Protein AF-A0A1Y3KQ36-F1 (afdb_monomer)

pLDDT: mean 95.03, std 6.54, range [63.94, 98.5]

Secondary structure (DSSP, 8-state):
--HHHHHHHHHHHHHHS--HHHHHHHHHHHHHHHHTTSS-HHHHHHHHHHHHHHHHHHHHT-

Mean predicted aligned error: 2.61 Å

Sequence (62 aa):
MSPHVLIGEAIAQLEQRYTLRADKRLEALIVNHFTAGALDSDEFKHYCERARRVAERHKEAA

Foldseek 3Di:
DQLCVVLVVLLVVCLVPPDPVSLVVSVVSLVVCVVVVSDDPVRSVVSVVSSVVSVVVVVVVD

Radius of gyration: 11.34 Å; Cα contacts (8 Å, |Δi|>4): 40; chains: 1; bounding box: 25×16×32 Å

Nearest PDB structures (foldseek):
  7pi9-assembly1_S  TM=8.084E-01  e=1.334E+00  Mycoplasmoides pneumoniae M129
  8p6p-assembly1_S  TM=7.754E-01  e=1.706E+00  Mycoplasmoides pneumoniae M129
  7pir-assembly1_S  TM=8.072E-01  e=3.160E+00  Mycoplasmoides pneumoniae M129
  7pis-assembly1_S  TM=8.065E-01  e=4.865E+00  Mycoplasmoides pneumoniae M129
  2gsc-assembly1_C  TM=5.987E-01  e=8.473E+00  Xanthomonas campestris pv. campestris

Solvent-accessible surface area (backbone atoms only — not comparable to full-atom values): 3602 Å² total; per-residue (Å²): 132,59,64,69,56,58,53,50,51,50,49,53,49,38,68,76,53,75,44,77,69,56,51,56,49,46,53,51,51,53,52,51,36,36,76,69,67,70,35,56,74,66,57,44,50,52,52,54,54,50,54,50,53,50,56,52,56,49,62,79,74,106

Structure (mmCIF, N/CA/C/O backbone):
data_AF-A0A1Y3KQ36-F1
#
_entry.id   AF-A0A1Y3KQ36-F1
#
loop_
_atom_site.group_PDB
_atom_site.id
_atom_site.type_symbol
_atom_site.label_atom_id
_atom_site.label_alt_id
_atom_site.label_comp_id
_atom_site.label_asym_id
_atom_site.label_entity_id
_atom_site.label_seq_id
_atom_site.pdbx_PDB_ins_code
_atom_site.Cartn_x
_atom_site.Cartn_y
_atom_site.Cartn_z
_atom_site.occupancy
_atom_site.B_iso_or_equiv
_atom_site.auth_seq_id
_atom_site.auth_comp_id
_atom_site.auth_asym_id
_atom_site.auth_atom_id
_atom_site.pdbx_PDB_model_num
ATOM 1 N N . MET A 1 1 ? 0.218 9.760 -14.873 1.00 73.56 1 MET A N 1
ATOM 2 C CA . MET A 1 1 ? 0.389 10.325 -13.515 1.00 73.56 1 MET A CA 1
ATOM 3 C C . MET A 1 1 ? 1.563 9.607 -12.867 1.00 73.56 1 M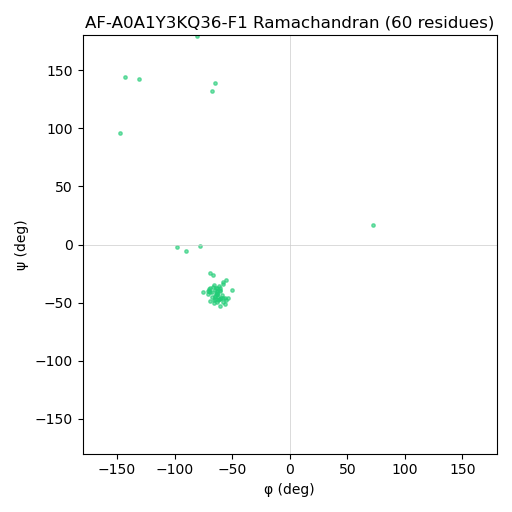ET A C 1
ATOM 5 O O . MET A 1 1 ? 1.713 8.422 -13.134 1.00 73.56 1 MET A O 1
ATOM 9 N N . SER A 1 2 ? 2.416 10.299 -12.108 1.00 92.81 2 SER A N 1
ATOM 10 C CA . SER A 1 2 ? 3.577 9.665 -11.460 1.00 92.81 2 SER A CA 1
ATOM 11 C C . SER A 1 2 ? 3.122 8.641 -10.400 1.00 92.81 2 SER A C 1
ATOM 13 O O . SER A 1 2 ? 2.182 8.957 -9.663 1.00 92.81 2 SER A O 1
ATOM 15 N N . PRO A 1 3 ? 3.763 7.458 -10.284 1.00 94.00 3 PRO A N 1
ATOM 16 C CA . PRO A 1 3 ? 3.481 6.476 -9.229 1.00 94.00 3 PRO A CA 1
ATOM 17 C C . PRO A 1 3 ? 3.473 7.096 -7.827 1.00 94.00 3 PRO A C 1
ATOM 19 O O . PRO A 1 3 ? 2.587 6.809 -7.025 1.00 94.00 3 PRO A O 1
ATOM 22 N N . HIS A 1 4 ? 4.396 8.025 -7.561 1.00 96.75 4 HIS A N 1
ATOM 23 C CA . HIS A 1 4 ? 4.507 8.712 -6.272 1.00 96.75 4 HIS A CA 1
ATOM 24 C C . HIS A 1 4 ? 3.274 9.550 -5.931 1.00 96.75 4 HIS A C 1
ATOM 26 O O . HIS A 1 4 ? 2.865 9.600 -4.772 1.00 96.75 4 HIS A O 1
ATOM 32 N N . VAL A 1 5 ? 2.672 10.191 -6.937 1.00 97.44 5 VAL A N 1
ATOM 33 C CA . VAL A 1 5 ? 1.449 10.987 -6.761 1.00 97.44 5 VAL A CA 1
ATOM 34 C C . VAL A 1 5 ? 0.276 10.063 -6.455 1.00 97.44 5 VAL A C 1
ATOM 36 O O . VAL A 1 5 ? -0.411 10.270 -5.462 1.00 97.44 5 VAL A O 1
ATOM 39 N N . LEU A 1 6 ? 0.106 8.994 -7.241 1.00 97.19 6 LEU A N 1
ATOM 40 C CA . LEU A 1 6 ? -0.987 8.032 -7.062 1.00 97.19 6 LEU A CA 1
ATOM 41 C C . LEU A 1 6 ? -0.942 7.354 -5.687 1.00 97.19 6 LEU A C 1
ATOM 43 O O . LEU A 1 6 ? -1.955 7.278 -4.991 1.00 97.19 6 LEU A O 1
ATOM 47 N N . ILE A 1 7 ? 0.236 6.880 -5.275 1.00 97.75 7 ILE A N 1
ATOM 48 C CA . ILE A 1 7 ? 0.423 6.238 -3.970 1.00 97.75 7 ILE A CA 1
ATOM 49 C C . ILE A 1 7 ? 0.256 7.264 -2.842 1.00 97.75 7 ILE A C 1
ATOM 51 O O . ILE A 1 7 ? -0.385 6.971 -1.834 1.00 97.75 7 ILE A O 1
ATOM 55 N N . GLY A 1 8 ? 0.784 8.479 -3.015 1.00 97.44 8 GLY A N 1
ATOM 56 C CA . GLY A 1 8 ? 0.636 9.566 -2.049 1.00 97.44 8 GLY A CA 1
ATOM 57 C C . GLY A 1 8 ? -0.827 9.937 -1.795 1.00 97.44 8 GLY A C 1
ATOM 58 O O . GLY A 1 8 ? -1.239 10.034 -0.640 1.00 97.44 8 GLY A O 1
ATOM 59 N N . GLU A 1 9 ? -1.622 10.078 -2.855 1.00 97.25 9 GLU A N 1
ATOM 60 C CA . GLU A 1 9 ? -3.061 10.342 -2.763 1.00 97.25 9 GLU A CA 1
ATOM 61 C C . GLU A 1 9 ? -3.814 9.185 -2.101 1.00 97.25 9 GLU A C 1
ATOM 63 O O . GLU A 1 9 ? -4.671 9.422 -1.249 1.00 97.25 9 GLU A O 1
ATOM 68 N N . ALA A 1 10 ? -3.484 7.937 -2.446 1.00 97.69 10 ALA A N 1
ATOM 69 C CA . ALA A 1 10 ? -4.102 6.764 -1.835 1.00 97.69 10 ALA A CA 1
ATOM 70 C C . ALA A 1 10 ? -3.808 6.672 -0.325 1.00 97.69 10 ALA A C 1
ATOM 72 O O . ALA A 1 10 ? -4.712 6.368 0.454 1.00 97.69 10 ALA A O 1
ATOM 73 N N . ILE A 1 11 ? -2.581 6.998 0.103 1.00 97.69 11 ILE A N 1
ATOM 74 C CA . ILE A 1 11 ? -2.220 7.095 1.527 1.00 97.69 11 ILE A CA 1
ATOM 75 C C . ILE A 1 11 ? -3.020 8.208 2.206 1.00 97.69 11 ILE A C 1
ATOM 77 O O . ILE A 1 11 ? -3.625 7.961 3.244 1.00 97.69 11 ILE A O 1
ATOM 81 N N . ALA A 1 12 ? -3.066 9.407 1.620 1.00 96.81 12 ALA A N 1
ATOM 82 C CA . ALA A 1 12 ? -3.781 10.541 2.207 1.00 96.81 12 ALA A CA 1
ATOM 83 C C . ALA A 1 12 ? -5.283 10.247 2.379 1.00 96.81 12 ALA A C 1
ATOM 85 O O . ALA A 1 12 ? -5.873 10.567 3.410 1.00 96.81 12 ALA A O 1
ATOM 86 N N . GLN A 1 13 ? -5.898 9.579 1.399 1.00 95.81 13 GLN A N 1
ATOM 87 C CA . GLN A 1 13 ? -7.288 9.126 1.492 1.00 95.81 13 GLN A CA 1
ATOM 88 C C . GLN A 1 13 ? -7.482 8.105 2.620 1.00 95.81 13 GLN A C 1
ATOM 90 O O . GLN A 1 13 ? -8.459 8.191 3.367 1.00 95.81 13 GLN A O 1
ATOM 95 N N . LEU A 1 14 ? -6.552 7.156 2.769 1.00 96.38 14 LEU A N 1
ATOM 96 C CA . LEU A 1 14 ? -6.601 6.158 3.837 1.00 96.38 14 LEU A CA 1
ATOM 97 C C . LEU A 1 14 ? -6.418 6.791 5.226 1.00 96.38 14 LEU A C 1
ATOM 99 O O . LEU A 1 14 ? -7.084 6.376 6.170 1.00 96.38 14 LEU A O 1
ATOM 103 N N . GLU A 1 15 ? -5.564 7.810 5.347 1.00 95.50 15 GLU A N 1
ATOM 104 C CA . GLU A 1 15 ? -5.362 8.579 6.583 1.00 95.50 15 GLU A CA 1
ATOM 105 C C . GLU A 1 15 ? -6.609 9.367 6.992 1.00 95.50 15 GLU A C 1
ATOM 107 O O . GLU A 1 15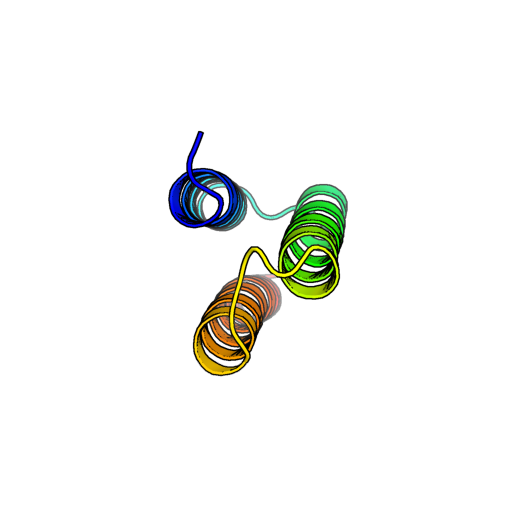 ? -6.935 9.421 8.175 1.00 95.50 15 GLU A O 1
ATOM 112 N N . GLN A 1 16 ? -7.326 9.950 6.028 1.00 94.25 16 GLN A N 1
ATOM 113 C CA . GLN A 1 16 ? -8.583 10.654 6.292 1.00 94.25 16 GLN A CA 1
ATOM 114 C C . GLN A 1 16 ? -9.706 9.701 6.703 1.00 94.25 16 GLN A C 1
ATOM 116 O O . GLN A 1 16 ? -10.517 10.021 7.572 1.00 94.25 16 GLN A O 1
ATOM 121 N N . ARG A 1 17 ? -9.789 8.543 6.042 1.00 94.50 17 ARG A N 1
ATOM 122 C CA . ARG A 1 17 ? -10.832 7.554 6.295 1.00 94.50 17 ARG A CA 1
ATOM 123 C C . ARG A 1 17 ? -10.300 6.152 6.070 1.00 94.50 17 ARG A C 1
ATOM 125 O O . ARG A 1 17 ? -10.356 5.610 4.962 1.00 94.50 17 ARG A O 1
ATOM 132 N N . TYR A 1 18 ? -9.879 5.528 7.161 1.00 95.44 18 TYR A N 1
ATOM 133 C CA . TYR A 1 18 ? -9.413 4.160 7.088 1.00 95.44 18 TYR A CA 1
ATOM 134 C C . TYR A 1 18 ? -10.563 3.204 6.742 1.00 95.44 18 TYR A C 1
ATOM 136 O O . TYR A 1 18 ? -11.638 3.234 7.343 1.00 95.44 18 TYR A O 1
ATOM 144 N N . THR A 1 19 ? -10.319 2.316 5.775 1.00 95.69 19 THR A N 1
ATOM 145 C CA . THR A 1 19 ? -11.139 1.122 5.546 1.00 95.69 19 THR A CA 1
ATOM 146 C C . THR A 1 19 ? -10.239 -0.034 5.125 1.00 95.69 19 THR A C 1
ATOM 148 O O . THR A 1 19 ? -9.325 0.154 4.322 1.00 95.69 19 THR A O 1
ATOM 151 N N . LEU A 1 20 ? -10.562 -1.255 5.562 1.00 93.44 20 LEU A N 1
ATOM 152 C CA . LEU A 1 20 ? -9.828 -2.467 5.165 1.00 93.44 20 LEU A CA 1
ATOM 153 C C . LEU A 1 20 ? -9.758 -2.652 3.638 1.00 93.44 20 LEU A C 1
ATOM 155 O O . LEU A 1 20 ? -8.803 -3.213 3.110 1.00 93.44 20 LEU A O 1
ATOM 159 N N . ARG A 1 21 ? -10.778 -2.189 2.902 1.00 95.69 21 ARG A N 1
ATOM 160 C CA . ARG A 1 21 ? -10.801 -2.257 1.434 1.00 95.69 21 ARG A CA 1
ATOM 161 C C . ARG A 1 21 ? -9.808 -1.285 0.797 1.00 95.69 21 ARG A C 1
ATOM 163 O O . ARG A 1 21 ? -9.185 -1.644 -0.198 1.00 95.69 21 ARG A O 1
ATOM 170 N N . ALA A 1 22 ? -9.721 -0.057 1.308 1.00 96.38 22 ALA A N 1
ATOM 171 C CA . ALA A 1 22 ? -8.780 0.940 0.807 1.00 96.38 22 ALA A CA 1
ATOM 172 C C . ALA A 1 22 ? -7.335 0.551 1.143 1.00 96.38 22 ALA A C 1
ATOM 174 O O . ALA A 1 22 ? -6.473 0.685 0.283 1.00 96.38 22 ALA A O 1
ATOM 175 N N . ASP A 1 23 ? -7.107 -0.027 2.323 1.00 96.75 23 ASP A N 1
ATOM 176 C CA . ASP A 1 23 ? -5.792 -0.512 2.747 1.00 96.75 23 ASP A CA 1
ATOM 177 C C . ASP A 1 23 ? -5.256 -1.605 1.805 1.00 96.75 23 ASP A C 1
ATOM 179 O O . ASP A 1 23 ? -4.232 -1.432 1.150 1.00 96.75 23 ASP A O 1
ATOM 183 N N . LYS A 1 24 ? -6.046 -2.662 1.561 1.00 97.06 24 LYS A N 1
ATOM 184 C CA . LYS A 1 24 ? -5.689 -3.717 0.589 1.00 97.06 24 LYS A CA 1
ATOM 185 C C . LYS A 1 24 ? -5.464 -3.192 -0.832 1.00 97.06 24 LYS A C 1
ATOM 187 O O . LYS A 1 24 ? -4.678 -3.749 -1.595 1.00 97.06 24 LYS A O 1
ATOM 192 N N . ARG A 1 25 ? -6.190 -2.140 -1.230 1.00 97.69 25 ARG A N 1
ATOM 193 C CA . ARG A 1 25 ? -5.999 -1.493 -2.539 1.00 97.69 25 ARG A CA 1
ATOM 194 C C . ARG A 1 25 ? -4.686 -0.723 -2.600 1.00 97.69 25 ARG A C 1
ATOM 196 O O . ARG A 1 25 ? -4.030 -0.777 -3.635 1.00 97.69 25 ARG A O 1
ATOM 203 N N . LEU A 1 26 ? -4.319 -0.031 -1.525 1.00 98.12 26 LEU A N 1
ATOM 204 C CA . LEU A 1 26 ? -3.038 0.654 -1.403 1.00 98.12 26 LEU A CA 1
ATOM 205 C C . LEU A 1 26 ? -1.878 -0.350 -1.459 1.00 98.12 26 LEU A C 1
ATOM 207 O O . LEU A 1 26 ? -0.939 -0.133 -2.220 1.00 98.12 26 LEU A O 1
ATOM 211 N N . GLU A 1 27 ? -1.972 -1.471 -0.741 1.00 97.75 27 GLU A N 1
ATOM 212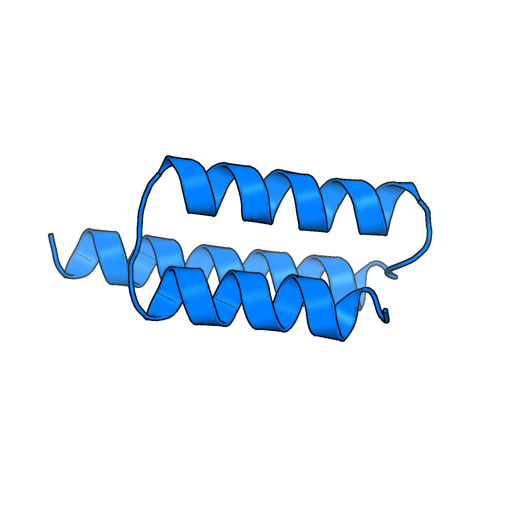 C CA . GLU A 1 27 ? -0.971 -2.547 -0.802 1.00 97.75 27 GLU A CA 1
ATOM 213 C C . GLU A 1 27 ? -0.780 -3.063 -2.235 1.00 97.75 27 GLU A C 1
ATOM 215 O O . GLU A 1 27 ? 0.339 -3.086 -2.749 1.00 97.75 27 GLU A O 1
ATOM 220 N N . ALA A 1 28 ? -1.877 -3.409 -2.920 1.00 98.12 28 ALA A N 1
ATOM 221 C CA . ALA A 1 28 ? -1.821 -3.868 -4.306 1.00 98.12 28 ALA A CA 1
ATOM 222 C C . ALA A 1 28 ? -1.231 -2.805 -5.248 1.00 98.12 28 ALA A C 1
ATOM 224 O O . ALA A 1 28 ? -0.452 -3.137 -6.138 1.00 98.12 28 ALA A O 1
ATOM 225 N N . LEU A 1 29 ? -1.569 -1.527 -5.048 1.00 98.00 29 LEU A N 1
ATOM 226 C CA . LEU A 1 29 ? -1.029 -0.419 -5.837 1.00 98.00 29 LEU A CA 1
ATOM 227 C C . LEU A 1 29 ? 0.495 -0.307 -5.685 1.00 98.00 29 LEU A C 1
ATOM 229 O O . LEU A 1 29 ? 1.198 -0.206 -6.690 1.00 98.00 29 LEU A O 1
ATOM 233 N N . ILE A 1 30 ? 1.003 -0.364 -4.450 1.00 98.31 30 ILE A N 1
ATOM 234 C CA . ILE A 1 30 ? 2.441 -0.289 -4.158 1.00 98.31 30 ILE A CA 1
ATOM 235 C C . ILE A 1 30 ? 3.180 -1.480 -4.790 1.00 98.31 30 ILE A C 1
ATOM 237 O O . ILE A 1 30 ? 4.176 -1.284 -5.489 1.00 98.31 30 ILE A O 1
ATOM 241 N N . VAL A 1 31 ? 2.671 -2.708 -4.617 1.00 98.38 31 VAL A N 1
ATOM 242 C CA . VAL A 1 31 ? 3.281 -3.922 -5.196 1.00 98.38 31 VAL A CA 1
ATOM 243 C C . VAL A 1 31 ? 3.273 -3.884 -6.724 1.00 98.38 31 VAL A C 1
ATOM 245 O O . VAL A 1 31 ? 4.281 -4.214 -7.350 1.00 98.38 31 VAL A O 1
ATOM 248 N N . ASN A 1 32 ? 2.173 -3.452 -7.344 1.00 98.19 32 ASN A N 1
ATOM 249 C CA . ASN A 1 32 ? 2.071 -3.376 -8.801 1.00 98.19 32 ASN A CA 1
ATOM 250 C C . ASN A 1 32 ? 3.082 -2.384 -9.390 1.00 98.19 32 ASN A C 1
ATOM 252 O O . ASN A 1 32 ? 3.711 -2.682 -10.400 1.00 98.19 32 ASN A O 1
ATOM 256 N N . HIS A 1 33 ? 3.280 -1.225 -8.757 1.00 98.19 33 HIS A N 1
ATOM 257 C CA . HIS A 1 33 ? 4.266 -0.257 -9.238 1.00 98.19 33 HIS A CA 1
ATOM 258 C C . HIS A 1 33 ? 5.709 -0.734 -9.046 1.00 98.19 33 HIS A C 1
ATOM 260 O O . HIS A 1 33 ? 6.524 -0.544 -9.946 1.00 98.19 33 HIS A O 1
ATOM 266 N N . PHE A 1 34 ? 6.017 -1.403 -7.935 1.00 98.31 34 PHE A N 1
ATOM 267 C CA . PHE A 1 34 ? 7.343 -1.985 -7.721 1.00 98.31 34 PHE A CA 1
ATOM 268 C C . PHE A 1 34 ? 7.650 -3.112 -8.714 1.00 98.31 34 PHE A C 1
ATOM 270 O O . PHE A 1 34 ? 8.686 -3.103 -9.371 1.00 98.31 34 PHE A O 1
ATOM 277 N N . THR A 1 35 ? 6.719 -4.049 -8.898 1.00 98.12 35 THR A N 1
ATOM 278 C CA . THR A 1 35 ? 6.890 -5.170 -9.843 1.00 98.12 35 THR A CA 1
ATOM 279 C C . THR A 1 35 ? 6.935 -4.722 -11.304 1.00 98.12 35 THR A C 1
ATOM 281 O O . THR A 1 35 ? 7.585 -5.372 -12.118 1.00 98.12 35 THR A O 1
ATOM 284 N N . ALA A 1 36 ? 6.313 -3.588 -11.634 1.00 97.62 36 ALA A N 1
ATOM 285 C CA . ALA A 1 36 ? 6.435 -2.946 -12.940 1.00 97.62 36 ALA A CA 1
ATOM 286 C C . ALA A 1 36 ? 7.755 -2.167 -13.133 1.00 97.62 36 ALA A C 1
ATOM 288 O O . ALA A 1 36 ? 7.955 -1.586 -14.199 1.00 97.62 36 ALA A O 1
ATOM 289 N N . GLY A 1 37 ? 8.637 -2.116 -12.126 1.00 97.44 37 GLY A N 1
ATOM 290 C CA . GLY A 1 37 ? 9.895 -1.361 -12.168 1.00 97.44 37 GLY A CA 1
ATOM 291 C C . GLY A 1 37 ? 9.717 0.157 -12.091 1.00 97.44 37 GLY A C 1
ATOM 292 O O . GLY A 1 37 ? 10.623 0.901 -12.449 1.00 97.44 37 GLY A O 1
ATOM 293 N N . ALA A 1 38 ? 8.543 0.624 -11.657 1.00 97.81 38 ALA A N 1
ATOM 294 C CA . ALA A 1 38 ? 8.225 2.043 -11.516 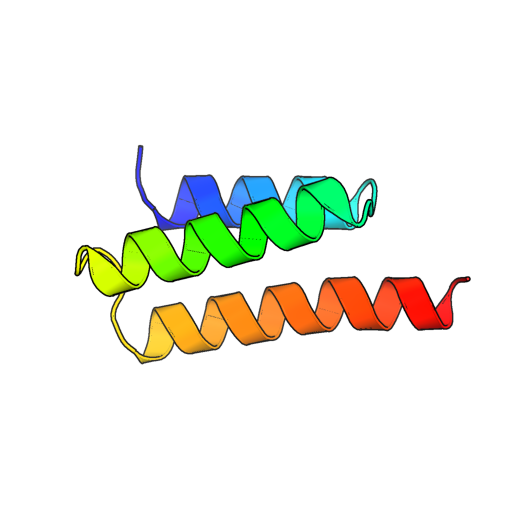1.00 97.81 38 ALA A CA 1
ATOM 295 C C . ALA A 1 38 ? 8.574 2.608 -10.127 1.00 97.81 38 ALA A C 1
ATOM 297 O O . ALA A 1 38 ? 8.406 3.805 -9.914 1.00 97.81 38 ALA A O 1
ATOM 298 N N . LEU A 1 39 ? 9.004 1.743 -9.204 1.00 97.88 39 LEU A N 1
ATOM 299 C CA . LEU A 1 39 ? 9.583 2.084 -7.907 1.00 97.88 39 LEU A CA 1
ATOM 300 C C . LEU A 1 39 ? 10.874 1.294 -7.737 1.00 97.88 39 LEU A C 1
ATOM 302 O O . LEU A 1 39 ? 10.919 0.113 -8.101 1.00 97.88 39 LEU A O 1
ATOM 306 N N . ASP A 1 40 ? 11.880 1.905 -7.128 1.00 98.38 40 ASP A N 1
ATOM 307 C CA . ASP A 1 40 ? 13.026 1.161 -6.617 1.00 98.38 40 ASP A CA 1
ATOM 308 C C . ASP A 1 40 ? 12.732 0.516 -5.244 1.00 98.38 40 ASP A C 1
ATOM 310 O O . ASP A 1 40 ? 11.632 0.612 -4.685 1.00 98.38 40 ASP A O 1
ATOM 314 N N . SER A 1 41 ? 13.716 -0.205 -4.701 1.00 98.31 41 SER A N 1
ATOM 315 C CA . SER A 1 41 ? 13.581 -0.894 -3.415 1.00 98.31 41 SER A CA 1
ATOM 316 C C . SER A 1 41 ? 13.410 0.052 -2.224 1.00 98.31 41 SER A C 1
ATOM 318 O O . SER A 1 41 ? 12.698 -0.294 -1.276 1.00 98.31 41 SER A O 1
ATOM 320 N N . ASP A 1 42 ? 14.051 1.220 -2.250 1.00 98.50 42 ASP A N 1
ATOM 321 C CA . ASP A 1 42 ? 13.992 2.195 -1.161 1.00 98.50 42 ASP A CA 1
ATOM 322 C C . ASP A 1 42 ? 12.643 2.916 -1.162 1.00 98.50 42 ASP A C 1
ATOM 324 O O . ASP A 1 42 ? 12.014 3.074 -0.112 1.00 98.50 42 ASP A O 1
ATOM 328 N N . GLU A 1 43 ? 12.138 3.264 -2.343 1.00 98.38 43 GLU A N 1
ATOM 329 C CA . GLU A 1 43 ? 10.810 3.838 -2.542 1.00 98.38 43 GLU A CA 1
ATOM 330 C C . GLU A 1 43 ? 9.709 2.848 -2.155 1.00 98.38 43 GLU A C 1
ATOM 332 O O . GLU A 1 43 ? 8.775 3.198 -1.426 1.00 98.38 43 GLU A O 1
ATOM 337 N N . PHE A 1 44 ? 9.830 1.587 -2.578 1.00 98.50 44 PHE A N 1
ATOM 338 C CA . PHE A 1 44 ? 8.904 0.532 -2.177 1.00 98.50 44 PHE A CA 1
ATOM 339 C C . PHE A 1 44 ? 8.862 0.379 -0.653 1.00 98.50 44 PHE A C 1
ATOM 341 O O . PHE A 1 44 ? 7.785 0.412 -0.049 1.00 98.50 44 PHE A O 1
ATOM 348 N N . LYS A 1 45 ? 10.033 0.278 -0.009 1.00 98.50 45 LYS A N 1
ATOM 349 C CA . LYS A 1 45 ? 10.138 0.200 1.452 1.00 98.50 45 LYS A CA 1
ATOM 350 C C . LYS A 1 45 ? 9.506 1.421 2.119 1.00 98.50 45 LYS A C 1
ATOM 352 O O . LYS A 1 45 ? 8.722 1.261 3.056 1.00 98.50 45 LYS A O 1
ATOM 357 N N . HIS A 1 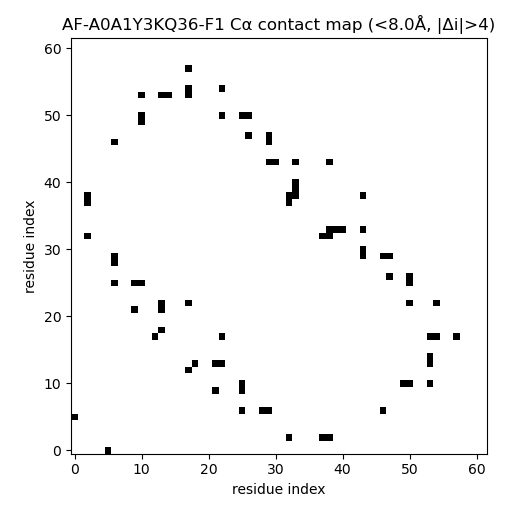46 ? 9.799 2.621 1.622 1.00 98.25 46 HIS A N 1
ATOM 358 C CA . HIS A 1 46 ? 9.236 3.868 2.131 1.00 98.25 46 HIS A CA 1
ATOM 359 C C . HIS A 1 46 ? 7.700 3.844 2.132 1.00 98.25 46 HIS A C 1
ATOM 361 O O . HIS A 1 46 ? 7.073 4.163 3.148 1.00 98.25 46 HIS A O 1
ATOM 367 N N . TYR A 1 47 ? 7.077 3.431 1.026 1.00 98.31 47 TYR A N 1
ATOM 368 C CA . TYR A 1 47 ? 5.617 3.387 0.934 1.00 98.31 47 TYR A CA 1
ATOM 369 C C . TYR A 1 47 ? 4.990 2.297 1.802 1.00 98.31 47 TYR A C 1
ATOM 371 O O . TYR A 1 47 ? 3.992 2.570 2.474 1.00 98.31 47 TYR A O 1
ATOM 379 N N . CYS A 1 48 ? 5.595 1.111 1.872 1.00 98.12 48 CYS A N 1
ATOM 3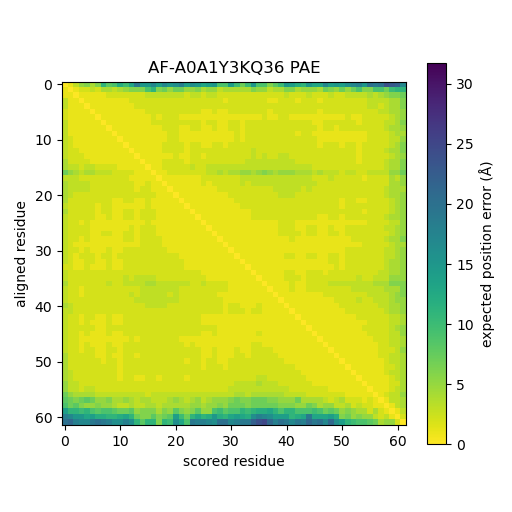80 C CA . CYS A 1 48 ? 5.158 0.042 2.773 1.00 98.12 48 CYS A CA 1
ATOM 381 C C . CYS A 1 48 ? 5.195 0.486 4.244 1.00 98.12 48 CYS A C 1
ATOM 383 O O . CYS A 1 48 ? 4.2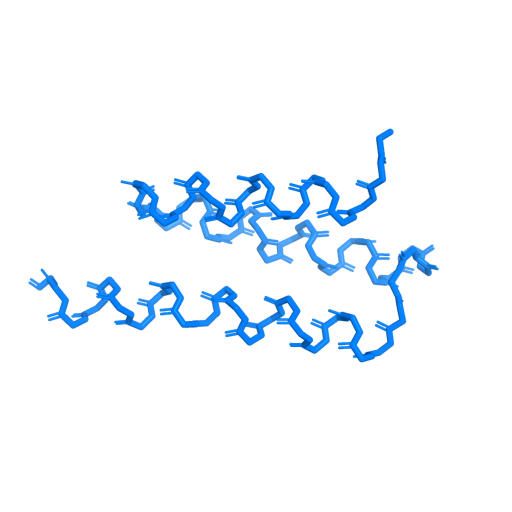44 0.263 4.996 1.00 98.12 48 CYS A O 1
ATOM 385 N N . GLU A 1 49 ? 6.259 1.175 4.668 1.00 98.19 49 GLU A N 1
ATOM 386 C CA . GLU A 1 49 ? 6.354 1.704 6.030 1.00 98.19 49 GLU A CA 1
ATOM 387 C C . GLU A 1 49 ? 5.297 2.767 6.326 1.00 98.19 49 GLU A C 1
ATOM 389 O O . GLU A 1 49 ? 4.788 2.828 7.448 1.00 98.19 49 GLU A O 1
ATOM 394 N N . ARG A 1 50 ? 4.973 3.620 5.349 1.00 97.50 50 ARG A N 1
ATOM 395 C CA . ARG A 1 50 ? 3.909 4.616 5.502 1.00 97.50 50 ARG A CA 1
ATOM 396 C C . ARG A 1 50 ? 2.546 3.950 5.634 1.00 97.50 50 ARG A C 1
ATOM 398 O O . ARG A 1 50 ? 1.860 4.249 6.606 1.00 97.50 50 ARG A O 1
ATOM 405 N N . ALA A 1 51 ? 2.196 3.025 4.739 1.00 96.81 51 ALA A N 1
ATOM 406 C CA . ALA A 1 51 ? 0.945 2.266 4.809 1.00 96.81 51 ALA A CA 1
ATOM 407 C C . ALA A 1 51 ? 0.784 1.571 6.17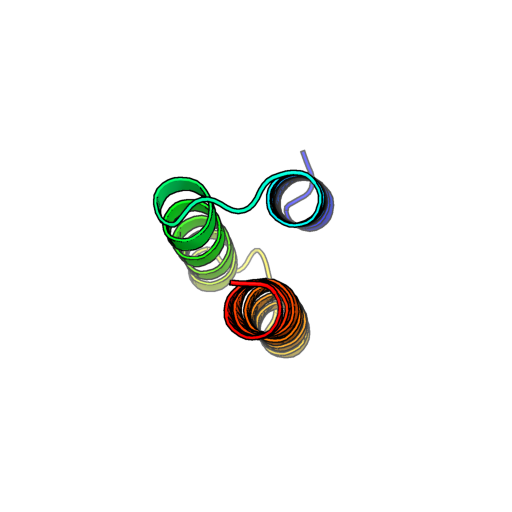3 1.00 96.81 51 ALA A C 1
ATOM 409 O O . ALA A 1 51 ? -0.232 1.749 6.846 1.00 96.81 51 ALA A O 1
ATOM 410 N N . ARG A 1 52 ? 1.845 0.907 6.659 1.00 96.06 52 ARG A N 1
ATOM 411 C CA . ARG A 1 52 ? 1.862 0.277 7.988 1.00 96.06 52 ARG A CA 1
ATOM 412 C C . ARG A 1 52 ? 1.544 1.263 9.111 1.00 96.06 52 ARG A C 1
ATOM 414 O O . ARG A 1 52 ? 0.743 0.952 9.983 1.00 96.06 52 ARG A O 1
ATOM 421 N N . ARG A 1 53 ? 2.148 2.457 9.104 1.00 96.62 53 ARG A N 1
ATOM 422 C CA . ARG A 1 53 ? 1.879 3.476 10.136 1.00 96.62 53 ARG A CA 1
ATOM 423 C C . ARG A 1 53 ? 0.416 3.922 10.134 1.00 96.62 53 ARG A C 1
ATOM 425 O O . ARG A 1 53 ? -0.118 4.179 11.206 1.00 96.62 53 ARG A O 1
ATOM 432 N N . VAL A 1 54 ? -0.229 4.015 8.969 1.00 95.69 54 VAL A N 1
ATOM 433 C CA . VAL A 1 54 ? -1.661 4.351 8.884 1.00 95.69 54 VAL A CA 1
ATOM 434 C C . VAL A 1 54 ? -2.514 3.249 9.517 1.00 95.69 54 VAL A C 1
ATOM 436 O O . VAL A 1 54 ? -3.381 3.549 10.336 1.00 95.69 54 VAL A O 1
ATOM 439 N N . ALA A 1 55 ? -2.239 1.986 9.182 1.00 93.94 55 ALA A N 1
ATOM 440 C CA . ALA A 1 55 ? -2.972 0.842 9.718 1.00 93.94 55 ALA A CA 1
ATOM 441 C C . ALA A 1 55 ? -2.809 0.692 11.241 1.00 93.94 55 ALA A C 1
ATOM 443 O O . ALA A 1 55 ? -3.793 0.459 11.940 1.00 93.94 55 ALA A O 1
ATOM 444 N N . GLU A 1 56 ? -1.597 0.872 11.774 1.00 94.88 56 GLU A N 1
ATOM 445 C CA . GLU A 1 56 ? -1.354 0.806 13.223 1.00 94.88 56 GLU A CA 1
ATOM 446 C C . GLU A 1 56 ? -2.066 1.935 13.978 1.00 94.88 56 GLU A C 1
ATOM 448 O O . GLU A 1 56 ? -2.773 1.663 14.945 1.00 94.88 56 GLU A O 1
ATOM 453 N N . ARG A 1 57 ? -2.003 3.181 13.481 1.00 92.44 57 ARG A N 1
ATOM 454 C CA . ARG A 1 57 ? -2.755 4.298 14.083 1.00 92.44 57 ARG A CA 1
ATOM 455 C C . ARG A 1 57 ? -4.261 4.048 14.116 1.00 92.44 57 ARG A C 1
ATOM 457 O O . ARG A 1 57 ? -4.928 4.498 15.040 1.00 92.44 57 ARG A O 1
ATOM 464 N N . HIS A 1 58 ? -4.813 3.354 13.119 1.00 89.75 58 HIS A N 1
ATOM 465 C CA . HIS A 1 58 ? -6.222 2.980 13.161 1.00 89.75 58 HIS A CA 1
ATOM 466 C C . HIS A 1 58 ? -6.510 1.955 14.262 1.00 89.75 58 HIS A C 1
ATOM 468 O O . HIS A 1 58 ? -7.484 2.135 14.987 1.00 89.75 58 HIS A O 1
ATOM 474 N N . LYS A 1 59 ? -5.683 0.911 14.405 1.00 85.44 59 LYS A N 1
ATOM 475 C CA . LYS A 1 59 ? -5.866 -0.106 15.454 1.00 85.44 59 LYS A CA 1
ATOM 476 C C . LYS A 1 59 ? -5.801 0.490 16.859 1.00 85.44 59 LYS A C 1
ATOM 478 O O . LYS A 1 59 ? -6.546 0.053 17.718 1.00 85.44 59 LYS A O 1
ATOM 483 N N . GLU A 1 60 ? -4.930 1.472 17.084 1.00 81.25 60 GLU A N 1
ATOM 484 C CA . GLU A 1 60 ? -4.814 2.174 18.372 1.00 81.25 60 GLU A CA 1
ATOM 485 C C . GLU A 1 60 ? -6.02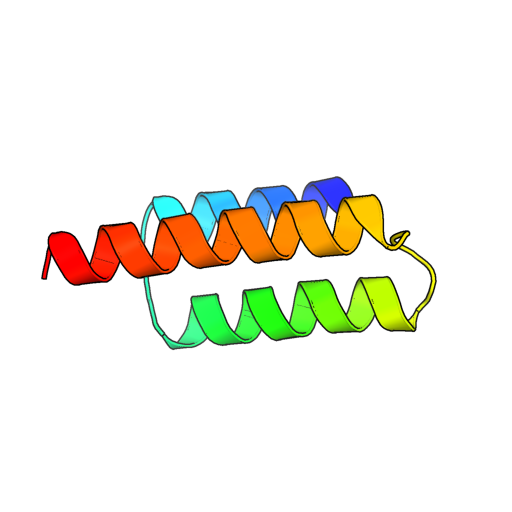4 3.072 18.683 1.00 81.25 60 GLU A C 1
ATOM 487 O O . GLU A 1 60 ? -6.285 3.372 19.846 1.00 81.25 60 GLU A O 1
ATOM 492 N N . ALA A 1 61 ? -6.754 3.517 17.656 1.00 70.94 61 ALA A N 1
ATOM 493 C CA . ALA A 1 61 ? -7.911 4.403 17.778 1.00 70.94 61 ALA A CA 1
ATOM 494 C C . ALA A 1 61 ? -9.271 3.672 17.752 1.00 70.94 61 ALA A C 1
ATOM 496 O O . ALA A 1 61 ? -10.306 4.337 17.840 1.00 70.94 61 ALA A O 1
ATOM 497 N N . ALA A 1 62 ? -9.274 2.347 17.574 1.00 63.94 62 ALA A N 1
ATOM 498 C CA . ALA A 1 62 ? -10.459 1.487 17.496 1.00 63.94 62 ALA A CA 1
ATOM 499 C C . ALA A 1 62 ? -10.669 0.710 18.802 1.00 63.94 62 ALA A C 1
ATOM 501 O O . ALA A 1 62 ? -11.851 0.545 19.181 1.00 63.94 62 ALA A O 1
#